Protein AF-F7SBB9-F1 (afdb_monomer_lite)

Foldseek 3Di:
DDPDDPDDDPVRVVVVVVVVVCVVLVVLVVVLVVLVVVCVVVVPVVCVVVSLVSCCVGPNVVVSDDDD

Secondary structure (DSSP, 8-state):
---S-TT--HHHHHHHHHHHHHHHHHHHHHHHHHHHHHHHHHT-GGGHHHHHHHHHTSTTGGGTSPP-

Radius of gyration: 17.41 Å; chains: 1; bounding box: 35×26×48 Å

pLDDT: mean 89.54, std 13.54, range [36.06, 98.44]

Sequence (68 aa):
MTIGWDGLNKAEAVTLAAIEAGAPRLTEARDIIVAFQNMIRRKCDADLVPWLDWAQNSLVTSFAVRAS

Structure (mmCIF, N/CA/C/O backbone):
data_AF-F7SBB9-F1
#
_entry.id   AF-F7SBB9-F1
#
loop_
_atom_site.group_PDB
_atom_site.id
_atom_site.type_symbol
_atom_site.label_atom_id
_atom_site.label_alt_id
_atom_site.label_comp_id
_atom_site.label_asym_id
_atom_site.label_entity_id
_atom_site.label_seq_id
_atom_site.pdbx_PDB_ins_code
_atom_site.Cartn_x
_atom_site.Cartn_y
_atom_site.Cartn_z
_atom_site.occupancy
_atom_site.B_iso_or_equiv
_atom_site.auth_seq_id
_atom_site.auth_comp_id
_atom_site.auth_asym_id
_atom_site.auth_atom_id
_atom_site.pdbx_PDB_model_num
ATOM 1 N N . MET A 1 1 ? 0.583 -11.185 21.576 1.00 36.06 1 MET A N 1
ATOM 2 C CA . MET A 1 1 ? 0.522 -10.515 22.891 1.00 36.06 1 MET A CA 1
ATOM 3 C C . MET A 1 1 ? -0.071 -9.130 22.651 1.00 36.06 1 MET A C 1
ATOM 5 O O . MET A 1 1 ? 0.638 -8.273 22.146 1.00 36.06 1 MET A O 1
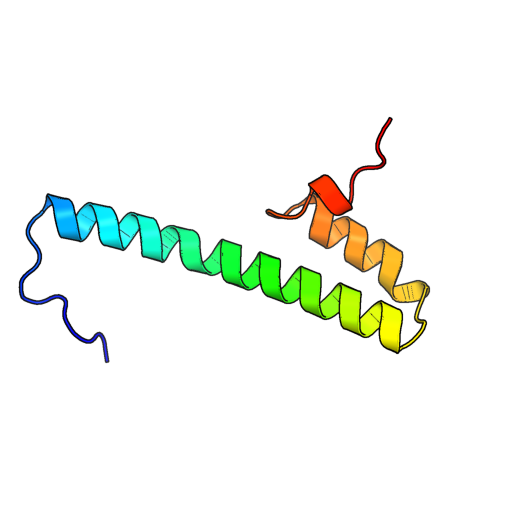ATOM 9 N N . THR A 1 2 ? -1.376 -8.935 22.854 1.00 52.31 2 THR A N 1
ATOM 10 C CA . THR A 1 2 ? -2.045 -7.633 22.665 1.00 52.31 2 THR A CA 1
ATOM 11 C C . THR A 1 2 ? -1.933 -6.837 23.961 1.00 52.31 2 THR A C 1
ATOM 13 O O . THR A 1 2 ? -2.624 -7.098 24.940 1.00 52.31 2 THR A O 1
ATOM 16 N N . ILE A 1 3 ? -0.979 -5.912 23.990 1.00 57.56 3 ILE A N 1
ATOM 17 C CA . ILE A 1 3 ? -0.689 -5.045 25.133 1.00 57.56 3 ILE A CA 1
ATOM 18 C C . ILE A 1 3 ? -1.811 -3.993 25.234 1.00 57.56 3 ILE A C 1
ATOM 20 O O . ILE A 1 3 ? -2.011 -3.245 24.285 1.00 57.56 3 ILE A O 1
ATOM 24 N N . GLY A 1 4 ? -2.524 -3.925 26.369 1.00 56.25 4 GLY A N 1
ATOM 25 C CA . GLY A 1 4 ? -3.158 -2.677 26.838 1.00 56.25 4 GLY A CA 1
ATOM 26 C C . GLY A 1 4 ? -4.655 -2.427 26.581 1.00 56.25 4 GLY A C 1
ATOM 27 O O . GLY A 1 4 ? -5.064 -1.276 26.645 1.00 56.25 4 GLY A O 1
ATOM 28 N N . TRP A 1 5 ? -5.479 -3.444 26.315 1.00 66.88 5 TRP A N 1
ATOM 29 C CA . TRP A 1 5 ? -6.897 -3.248 25.928 1.00 66.88 5 TRP A CA 1
ATOM 30 C C . TRP A 1 5 ? -7.924 -3.402 27.056 1.00 66.88 5 TRP A C 1
ATOM 32 O O . TRP A 1 5 ? -9.103 -3.131 26.858 1.00 66.88 5 TRP A O 1
ATOM 42 N N . ASP A 1 6 ? -7.474 -3.833 28.232 1.00 68.62 6 ASP A N 1
ATOM 43 C CA . ASP A 1 6 ? -8.295 -4.216 29.393 1.00 68.62 6 ASP A CA 1
ATOM 44 C C . ASP A 1 6 ? -9.176 -3.066 29.941 1.00 68.62 6 ASP A C 1
ATOM 46 O O . ASP A 1 6 ? -10.218 -3.295 30.543 1.00 68.62 6 ASP A O 1
ATOM 50 N N . GLY A 1 7 ? -8.823 -1.805 29.670 1.00 77.88 7 GLY A N 1
ATOM 51 C CA . GLY A 1 7 ? -9.505 -0.640 30.248 1.00 77.88 7 GLY A CA 1
ATOM 52 C C . GLY A 1 7 ? -10.341 0.215 29.295 1.00 77.88 7 GLY A C 1
ATOM 53 O O . GLY A 1 7 ? -10.815 1.263 29.728 1.00 77.88 7 GLY A O 1
ATOM 54 N N . LEU A 1 8 ? -10.492 -0.155 28.018 1.00 83.94 8 LEU A N 1
ATOM 55 C CA . LEU A 1 8 ? -11.121 0.748 27.047 1.00 83.94 8 LEU A CA 1
ATOM 56 C C . LEU A 1 8 ? -12.634 0.825 27.234 1.00 83.94 8 LEU A C 1
ATOM 58 O O . LEU A 1 8 ? -13.343 -0.185 27.224 1.00 83.94 8 LEU A O 1
ATOM 62 N N . ASN A 1 9 ? -13.153 2.048 27.309 1.00 89.62 9 ASN A N 1
ATOM 63 C CA . ASN A 1 9 ? -14.585 2.264 27.183 1.00 89.62 9 ASN A CA 1
ATOM 64 C C . ASN A 1 9 ? -15.036 2.028 25.728 1.00 89.62 9 ASN A C 1
ATOM 66 O O . ASN A 1 9 ? -14.236 1.965 24.792 1.00 89.62 9 ASN A O 1
ATOM 70 N N . LYS A 1 10 ? -16.351 1.916 25.514 1.00 86.94 10 LYS A N 1
ATOM 71 C CA . LYS A 1 10 ? -16.913 1.588 24.194 1.00 86.94 10 LYS A CA 1
ATOM 72 C C . LYS A 1 10 ? -16.457 2.546 23.083 1.00 86.94 10 LYS A C 1
ATOM 74 O O . LYS A 1 10 ? -16.214 2.092 21.969 1.00 86.94 10 LYS A O 1
ATOM 79 N N . ALA A 1 11 ? -16.355 3.846 23.360 1.00 92.69 11 ALA A N 1
ATOM 80 C CA . ALA A 1 11 ? -15.951 4.829 22.356 1.00 92.69 11 ALA A CA 1
ATOM 81 C C . ALA A 1 11 ? -14.466 4.683 21.988 1.00 92.69 11 ALA A C 1
ATOM 83 O O . ALA A 1 11 ? -14.105 4.759 20.813 1.00 92.69 11 ALA A O 1
ATOM 84 N N . GLU A 1 12 ? -13.615 4.411 22.975 1.00 90.81 12 GLU A N 1
ATOM 85 C CA . GLU A 1 12 ? -12.186 4.179 22.760 1.00 90.81 12 GLU A CA 1
ATOM 86 C C . GLU A 1 12 ? -11.941 2.876 21.995 1.00 90.81 12 GLU A C 1
ATOM 88 O O . GLU A 1 12 ? -11.185 2.873 21.027 1.00 90.81 12 GLU A O 1
ATOM 93 N N . ALA A 1 13 ? -12.644 1.796 22.352 1.00 89.88 13 ALA A N 1
ATOM 94 C CA . ALA A 1 13 ? -12.556 0.519 21.646 1.00 89.88 13 ALA A CA 1
ATOM 95 C C . ALA A 1 13 ? -12.966 0.648 20.167 1.00 89.88 13 ALA A C 1
ATOM 97 O O . ALA A 1 13 ? -12.293 0.116 19.287 1.00 89.88 13 ALA A O 1
ATOM 98 N N . VAL A 1 14 ? -14.034 1.403 19.873 1.00 91.50 14 VAL A N 1
ATOM 99 C CA . VAL A 1 14 ? -14.465 1.686 18.491 1.00 91.50 14 VAL A CA 1
ATOM 100 C C . VAL A 1 14 ? -13.428 2.522 17.740 1.00 91.50 14 VAL A C 1
ATOM 102 O O . VAL A 1 14 ? -13.130 2.237 16.581 1.00 91.50 14 VAL A O 1
ATOM 105 N N . THR A 1 15 ? -12.858 3.536 18.395 1.00 92.81 15 THR A N 1
ATOM 106 C CA . THR A 1 15 ? -11.825 4.392 17.796 1.00 92.81 15 THR A CA 1
ATOM 107 C C . THR A 1 15 ? -10.588 3.578 17.441 1.00 92.81 15 THR A C 1
ATOM 109 O O . THR A 1 15 ? -10.057 3.692 16.338 1.00 92.81 15 THR A O 1
ATOM 112 N N . LEU A 1 16 ? -10.146 2.715 18.352 1.00 89.94 16 LEU A N 1
ATOM 113 C CA . LEU A 1 16 ? -8.951 1.922 18.145 1.00 89.94 16 LEU A CA 1
ATOM 114 C C . LEU A 1 16 ? -9.167 0.828 17.090 1.00 89.94 16 LEU A C 1
ATOM 116 O O . LEU A 1 16 ? -8.311 0.662 16.226 1.00 89.94 16 LEU A O 1
ATOM 120 N N . ALA A 1 17 ? -10.346 0.196 17.050 1.00 90.06 17 ALA A N 1
ATOM 121 C CA . ALA A 1 17 ? -10.719 -0.714 15.965 1.00 90.06 17 ALA A CA 1
ATOM 122 C C . ALA A 1 17 ? -10.693 -0.025 14.586 1.00 90.06 17 ALA A C 1
ATOM 124 O O . ALA A 1 17 ? -10.256 -0.621 13.603 1.00 90.06 17 ALA A O 1
ATOM 125 N N . ALA A 1 18 ? -11.118 1.241 14.498 1.00 92.94 18 ALA A N 1
ATOM 126 C CA . ALA A 1 18 ? -11.039 2.006 13.254 1.00 92.94 18 ALA A CA 1
ATOM 127 C C . ALA A 1 18 ? -9.584 2.287 12.829 1.00 92.94 18 ALA A C 1
ATOM 129 O O . ALA A 1 18 ? -9.260 2.190 11.645 1.00 92.94 18 ALA A O 1
ATOM 130 N N . ILE A 1 19 ? -8.697 2.591 13.784 1.00 92.44 19 ILE A N 1
ATOM 131 C CA . ILE A 1 19 ? -7.260 2.782 13.528 1.00 92.44 19 ILE A CA 1
ATOM 132 C C . ILE A 1 19 ? -6.622 1.476 13.047 1.00 92.44 19 ILE A C 1
ATOM 134 O O . ILE A 1 19 ? -5.938 1.464 12.022 1.00 92.44 19 ILE A O 1
ATOM 138 N N . GLU A 1 20 ? -6.866 0.371 13.752 1.00 92.06 20 GLU A N 1
ATOM 139 C CA . GLU A 1 20 ? -6.330 -0.942 13.391 1.00 92.06 20 GLU A CA 1
ATOM 140 C C . GLU A 1 20 ? -6.823 -1.409 12.025 1.00 92.06 20 GLU A C 1
ATOM 142 O O . GLU A 1 20 ? -6.042 -1.952 11.249 1.00 92.06 20 GLU A O 1
ATOM 147 N N . ALA A 1 21 ? -8.084 -1.138 11.685 1.00 92.62 21 ALA A N 1
ATOM 148 C CA . ALA A 1 21 ? -8.618 -1.429 10.359 1.00 92.62 21 ALA A CA 1
ATOM 149 C C . ALA A 1 21 ? -7.936 -0.603 9.249 1.00 92.62 21 ALA A C 1
ATOM 151 O O . ALA A 1 21 ? -7.835 -1.059 8.108 1.00 92.62 21 ALA A O 1
ATOM 152 N N . GLY A 1 22 ? -7.455 0.605 9.562 1.00 93.00 22 GLY A N 1
ATOM 153 C CA . GLY A 1 22 ? -6.742 1.471 8.620 1.00 93.00 22 GLY A CA 1
ATOM 154 C C . GLY A 1 22 ? -5.259 1.125 8.446 1.00 93.00 22 GLY A C 1
ATOM 155 O O . GLY A 1 22 ? -4.715 1.289 7.350 1.00 93.00 22 GLY A O 1
ATOM 156 N N . ALA A 1 23 ? -4.604 0.622 9.497 1.00 95.94 23 ALA A N 1
ATOM 157 C CA . ALA A 1 23 ? -3.161 0.379 9.517 1.00 95.94 23 ALA A CA 1
ATOM 158 C C . ALA A 1 23 ? -2.646 -0.529 8.376 1.00 95.94 23 ALA A C 1
ATOM 160 O O . ALA A 1 23 ? -1.653 -0.150 7.750 1.00 95.94 23 ALA A O 1
ATOM 161 N N . PRO A 1 24 ? -3.302 -1.651 8.007 1.00 95.94 24 PRO A N 1
ATOM 162 C CA . PRO A 1 24 ? -2.860 -2.482 6.887 1.00 95.94 24 PRO A CA 1
ATOM 163 C C . PRO A 1 24 ? -2.755 -1.726 5.557 1.00 95.94 24 PRO A C 1
ATOM 165 O O . PRO A 1 24 ? -1.794 -1.924 4.819 1.00 95.94 24 PRO A O 1
ATOM 168 N N . ARG A 1 25 ? -3.690 -0.809 5.272 1.00 95.88 25 ARG A N 1
ATOM 169 C CA . ARG A 1 25 ? -3.677 -0.021 4.025 1.00 95.88 25 ARG A CA 1
ATOM 170 C C . ARG A 1 25 ? -2.532 0.994 4.009 1.00 95.88 25 ARG A C 1
ATOM 172 O O . ARG A 1 25 ? -1.976 1.278 2.952 1.00 95.88 25 ARG A O 1
ATOM 179 N N . LEU A 1 26 ? -2.154 1.525 5.175 1.00 97.06 26 LEU A N 1
ATOM 180 C CA . LEU A 1 26 ? -0.982 2.396 5.316 1.00 97.06 26 LEU A CA 1
ATOM 181 C C . LEU A 1 26 ? 0.331 1.617 5.163 1.00 97.06 26 LEU A C 1
ATOM 183 O O . LEU A 1 26 ? 1.267 2.123 4.543 1.00 97.06 26 LEU A O 1
ATOM 187 N N . THR A 1 27 ? 0.401 0.389 5.685 1.00 98.00 27 THR A N 1
ATOM 188 C CA . THR A 1 27 ? 1.548 -0.503 5.459 1.00 98.00 27 THR A CA 1
ATOM 189 C C . THR A 1 27 ? 1.701 -0.831 3.976 1.00 98.00 27 THR A C 1
ATOM 191 O O . THR A 1 27 ? 2.793 -0.669 3.441 1.00 98.00 27 THR A O 1
ATOM 194 N N . GLU A 1 28 ? 0.613 -1.182 3.286 1.00 97.75 28 GLU A N 1
ATOM 195 C CA . GLU A 1 28 ? 0.640 -1.416 1.837 1.00 97.75 28 GLU A CA 1
ATOM 196 C C . GLU A 1 28 ? 1.124 -0.174 1.073 1.00 97.75 28 GLU A C 1
ATOM 198 O O . GLU A 1 28 ? 2.025 -0.265 0.242 1.00 97.75 28 GLU A O 1
ATOM 203 N N . ALA A 1 29 ? 0.602 1.011 1.404 1.00 98.12 29 ALA A N 1
ATOM 204 C CA . ALA A 1 29 ? 1.051 2.262 0.794 1.00 98.12 29 ALA A CA 1
ATOM 205 C C . ALA A 1 29 ? 2.562 2.491 0.975 1.00 98.12 29 ALA A C 1
ATOM 207 O O . ALA A 1 29 ? 3.252 2.902 0.037 1.00 98.12 29 ALA A O 1
ATOM 208 N N . ARG A 1 30 ? 3.099 2.196 2.166 1.00 98.19 30 ARG A N 1
ATOM 209 C CA . ARG A 1 30 ? 4.542 2.260 2.431 1.00 98.19 30 ARG A CA 1
ATOM 210 C C . ARG A 1 30 ? 5.315 1.271 1.562 1.00 98.19 30 ARG A C 1
ATOM 212 O O . ARG A 1 30 ? 6.347 1.653 1.012 1.00 98.19 30 ARG A O 1
ATOM 219 N N . ASP A 1 31 ? 4.841 0.040 1.427 1.00 98.44 31 ASP A N 1
ATOM 220 C CA . ASP A 1 31 ? 5.523 -0.990 0.642 1.00 98.44 31 ASP A CA 1
ATOM 221 C C . ASP A 1 31 ? 5.562 -0.628 -0.853 1.00 98.44 31 ASP A C 1
ATOM 223 O O . ASP A 1 31 ? 6.607 -0.779 -1.491 1.00 98.44 31 ASP A O 1
ATOM 227 N N . ILE A 1 32 ? 4.490 -0.027 -1.385 1.00 98.19 32 ILE A N 1
ATOM 228 C CA . ILE A 1 32 ? 4.448 0.516 -2.755 1.00 98.19 32 ILE A CA 1
ATOM 229 C C . ILE A 1 32 ? 5.510 1.604 -2.947 1.00 98.19 32 ILE A C 1
ATOM 231 O O . ILE A 1 32 ? 6.245 1.600 -3.940 1.00 98.19 32 ILE A O 1
ATOM 235 N N . ILE A 1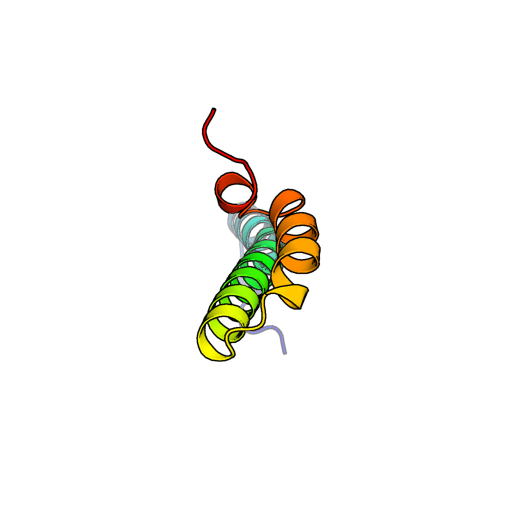 33 ? 5.634 2.530 -1.992 1.00 97.81 33 ILE A N 1
ATOM 236 C CA . ILE A 1 33 ? 6.633 3.609 -2.048 1.00 97.81 33 ILE A CA 1
ATOM 237 C C . ILE A 1 33 ? 8.057 3.041 -1.978 1.00 97.81 33 ILE A C 1
ATOM 239 O O . ILE A 1 33 ? 8.934 3.472 -2.727 1.00 97.81 33 ILE A O 1
ATOM 243 N N . VAL A 1 34 ? 8.304 2.057 -1.111 1.00 98.44 34 VAL A N 1
ATOM 244 C CA . VAL A 1 34 ? 9.615 1.396 -1.007 1.00 98.44 34 VAL A CA 1
ATOM 245 C C . VAL A 1 34 ? 9.962 0.666 -2.307 1.00 98.44 34 VAL A C 1
ATOM 247 O O . VAL A 1 34 ? 11.099 0.762 -2.776 1.00 98.44 34 VAL A O 1
ATOM 250 N N . ALA A 1 35 ? 8.998 -0.019 -2.928 1.00 97.94 35 ALA A N 1
ATOM 251 C CA . ALA A 1 35 ? 9.192 -0.668 -4.222 1.00 97.94 35 ALA A CA 1
ATOM 252 C C . ALA A 1 35 ? 9.582 0.343 -5.313 1.0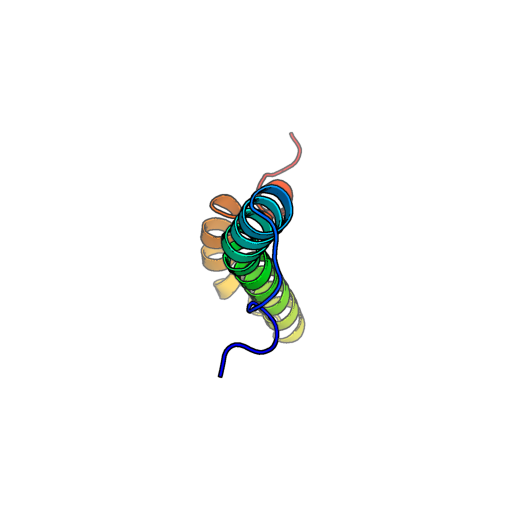0 97.94 35 ALA A C 1
ATOM 254 O O . ALA A 1 35 ? 10.550 0.104 -6.039 1.00 97.94 35 ALA A O 1
ATOM 255 N N . PHE A 1 36 ? 8.922 1.508 -5.359 1.00 97.12 36 PHE A N 1
ATOM 256 C CA . PHE A 1 36 ? 9.286 2.601 -6.268 1.00 97.12 36 PHE A CA 1
ATOM 257 C C . PHE A 1 36 ? 10.728 3.070 -6.052 1.00 97.12 36 PHE A C 1
ATOM 259 O O . PHE A 1 36 ? 11.526 3.138 -6.985 1.00 97.12 36 PHE A O 1
ATOM 266 N N . GLN A 1 37 ? 11.093 3.367 -4.801 1.00 97.50 37 GLN A N 1
ATOM 267 C CA . GLN A 1 37 ? 12.432 3.849 -4.454 1.00 97.50 37 GLN A CA 1
ATOM 268 C C . GLN A 1 37 ? 13.518 2.834 -4.836 1.00 97.50 37 GLN A C 1
ATOM 270 O O . GLN A 1 37 ? 14.571 3.207 -5.363 1.00 97.50 37 GLN A O 1
ATOM 275 N N . ASN A 1 38 ? 13.253 1.544 -4.620 1.00 98.00 38 ASN A N 1
ATOM 276 C CA . ASN A 1 38 ? 14.151 0.465 -5.016 1.00 98.00 38 ASN A CA 1
ATOM 277 C C . ASN A 1 38 ? 14.274 0.348 -6.540 1.00 98.00 38 ASN A C 1
ATOM 279 O O . ASN A 1 38 ? 15.389 0.203 -7.042 1.00 98.00 38 ASN A O 1
ATOM 283 N N . MET A 1 39 ? 13.167 0.453 -7.280 1.00 97.56 39 MET A N 1
ATOM 284 C CA . MET A 1 39 ? 13.168 0.478 -8.745 1.00 97.56 39 MET A CA 1
ATOM 285 C C . MET A 1 39 ? 14.060 1.604 -9.284 1.00 97.56 39 MET A C 1
ATOM 287 O O . MET A 1 39 ? 14.951 1.338 -10.094 1.00 97.56 39 MET A O 1
ATOM 291 N N . ILE A 1 40 ? 13.894 2.833 -8.777 1.00 96.44 40 ILE A N 1
ATOM 292 C CA . ILE A 1 40 ? 14.705 3.996 -9.174 1.00 96.44 40 ILE A CA 1
ATOM 293 C C . ILE A 1 40 ? 16.189 3.762 -8.877 1.00 96.44 40 ILE A C 1
ATOM 295 O O . ILE A 1 40 ? 17.040 3.993 -9.736 1.00 96.44 40 ILE A O 1
ATOM 299 N N . ARG A 1 41 ? 16.523 3.248 -7.685 1.00 98.00 41 ARG A N 1
ATOM 300 C CA . ARG A 1 41 ? 17.915 2.946 -7.314 1.00 98.00 41 ARG A CA 1
ATOM 301 C C . ARG A 1 41 ? 18.544 1.882 -8.221 1.00 98.00 41 ARG A C 1
ATOM 303 O O . ARG A 1 41 ? 19.734 1.973 -8.512 1.00 98.00 41 ARG A O 1
ATOM 310 N N . ARG A 1 42 ? 17.763 0.894 -8.668 1.00 97.69 42 ARG A N 1
ATOM 311 C CA . ARG A 1 42 ? 18.211 -0.165 -9.588 1.00 97.69 42 ARG A CA 1
ATOM 312 C C . ARG A 1 42 ? 18.221 0.256 -11.058 1.00 97.69 42 ARG A C 1
ATOM 314 O O . ARG A 1 42 ? 18.843 -0.440 -11.851 1.00 97.69 42 ARG A O 1
ATOM 321 N N . LYS A 1 43 ? 17.565 1.367 -11.415 1.00 96.31 43 LYS A N 1
ATOM 322 C CA . LYS A 1 43 ? 17.325 1.793 -12.808 1.00 96.31 43 LYS A CA 1
ATOM 323 C C . LYS A 1 43 ? 16.613 0.706 -13.630 1.00 96.31 43 LYS A C 1
ATOM 325 O O . LYS A 1 43 ? 17.020 0.395 -14.746 1.00 96.31 43 LYS A O 1
ATOM 330 N N . CYS A 1 44 ? 15.602 0.071 -13.034 1.00 95.31 44 CYS A N 1
ATOM 331 C CA . CYS A 1 44 ? 14.879 -1.043 -13.648 1.00 95.31 44 CYS A CA 1
ATOM 332 C C . CYS A 1 44 ? 13.548 -0.573 -14.247 1.00 95.31 44 CYS A C 1
ATOM 334 O O . CYS A 1 44 ? 12.512 -0.635 -13.591 1.00 95.31 44 CYS A O 1
ATOM 336 N N . ASP A 1 45 ? 13.563 -0.123 -15.499 1.00 93.38 45 ASP A N 1
ATOM 337 C CA . ASP A 1 45 ? 12.357 0.396 -16.165 1.00 93.38 45 ASP A CA 1
ATOM 338 C C . ASP A 1 45 ? 11.272 -0.677 -16.363 1.00 93.38 45 ASP A C 1
ATOM 340 O O . ASP A 1 45 ? 10.085 -0.363 -16.431 1.00 93.38 45 ASP A O 1
ATOM 344 N N . ALA A 1 46 ? 11.662 -1.956 -16.405 1.00 96.56 46 ALA A N 1
ATOM 345 C CA . ALA A 1 46 ? 10.734 -3.080 -16.524 1.00 96.56 46 ALA A CA 1
ATOM 346 C C . ALA A 1 46 ? 9.774 -3.201 -15.325 1.00 96.56 46 ALA A C 1
ATOM 348 O O . ALA A 1 46 ? 8.669 -3.718 -15.482 1.00 96.56 46 ALA A O 1
ATOM 349 N N . ASP A 1 47 ? 10.161 -2.691 -14.151 1.00 96.44 47 ASP A N 1
ATOM 350 C CA . ASP A 1 47 ? 9.325 -2.721 -12.947 1.00 96.44 47 ASP A CA 1
ATOM 351 C C . ASP A 1 47 ? 8.257 -1.608 -12.952 1.00 96.44 47 ASP A C 1
ATOM 353 O O . ASP A 1 47 ? 7.333 -1.647 -12.139 1.00 96.44 47 ASP A O 1
ATOM 357 N N . LEU A 1 48 ? 8.346 -0.624 -13.862 1.00 95.38 48 LEU A N 1
ATOM 358 C CA . LEU A 1 48 ? 7.492 0.568 -13.834 1.00 95.38 48 LEU A CA 1
ATOM 359 C C . LEU A 1 48 ? 6.023 0.249 -14.112 1.00 95.38 48 LEU A C 1
ATOM 361 O O . LEU A 1 48 ? 5.154 0.744 -13.401 1.00 95.38 48 LEU A O 1
ATOM 365 N N . VAL A 1 49 ? 5.733 -0.567 -15.128 1.00 95.81 49 VAL A N 1
ATOM 366 C CA . VAL A 1 49 ? 4.345 -0.933 -15.467 1.00 95.81 49 VAL A CA 1
ATOM 367 C C . VAL A 1 49 ? 3.695 -1.741 -14.332 1.00 95.81 49 VAL A C 1
ATOM 369 O O . VAL A 1 49 ? 2.652 -1.305 -13.846 1.00 95.81 49 VAL A O 1
ATOM 372 N N . PRO A 1 50 ? 4.321 -2.818 -13.809 1.00 95.69 50 PRO A N 1
ATOM 373 C CA . PRO A 1 50 ? 3.810 -3.509 -12.623 1.00 95.69 50 PRO A CA 1
ATOM 374 C C . PRO A 1 50 ? 3.619 -2.593 -11.409 1.00 95.69 50 PRO A C 1
ATOM 376 O O . PRO A 1 50 ? 2.660 -2.747 -10.652 1.00 95.69 50 PRO A O 1
ATOM 379 N N . TRP A 1 51 ? 4.524 -1.629 -11.210 1.00 97.38 51 TRP A N 1
ATOM 380 C CA . TRP A 1 51 ? 4.411 -0.675 -10.114 1.00 97.38 51 TRP A CA 1
ATOM 381 C C . TRP A 1 51 ? 3.211 0.270 -10.278 1.00 97.38 51 TRP A C 1
ATOM 383 O O . TRP A 1 51 ? 2.502 0.517 -9.303 1.00 97.38 51 TRP A O 1
ATOM 393 N N . LEU A 1 52 ? 2.955 0.771 -11.493 1.00 96.56 52 LEU A N 1
ATOM 394 C CA . LEU A 1 52 ? 1.813 1.641 -11.789 1.00 96.56 52 LEU A CA 1
ATOM 395 C C . LEU A 1 52 ? 0.475 0.931 -11.549 1.00 96.56 52 LEU A C 1
ATOM 397 O O . LEU A 1 52 ? -0.401 1.515 -10.911 1.00 96.56 52 LEU A O 1
ATOM 401 N N . ASP A 1 53 ? 0.340 -0.324 -11.986 1.00 96.38 53 ASP A N 1
ATOM 402 C CA . ASP A 1 53 ? -0.878 -1.121 -11.779 1.00 96.38 53 ASP A CA 1
ATOM 403 C C . ASP A 1 53 ? -1.175 -1.323 -10.285 1.00 96.38 53 ASP A C 1
ATOM 405 O O . ASP A 1 53 ? -2.319 -1.199 -9.833 1.00 96.38 53 ASP A O 1
ATOM 409 N N . TRP A 1 54 ? -0.135 -1.587 -9.490 1.00 96.62 54 TRP A N 1
ATOM 410 C CA . TRP A 1 54 ? -0.279 -1.736 -8.044 1.00 96.62 54 TRP A CA 1
ATOM 411 C C . TRP A 1 54 ? -0.623 -0.401 -7.368 1.00 96.62 54 TRP A C 1
ATOM 413 O O . TRP A 1 54 ? -1.568 -0.322 -6.580 1.00 96.62 54 TRP A O 1
ATOM 423 N N . ALA A 1 55 ? 0.084 0.675 -7.725 1.00 97.06 55 ALA A N 1
ATOM 424 C CA . ALA A 1 55 ? -0.140 2.004 -7.168 1.00 97.06 55 ALA A CA 1
ATOM 425 C C . ALA A 1 55 ? -1.543 2.551 -7.492 1.00 97.06 55 ALA A C 1
ATOM 427 O O . ALA A 1 55 ? -2.169 3.150 -6.614 1.00 97.06 55 ALA A O 1
ATOM 428 N N . GLN A 1 56 ? -2.072 2.301 -8.696 1.00 96.44 56 GLN A N 1
ATOM 429 C CA . GLN A 1 56 ? -3.407 2.738 -9.124 1.00 96.44 56 GLN A CA 1
ATOM 430 C C . GLN A 1 56 ? -4.539 2.176 -8.248 1.00 96.44 56 GLN A C 1
ATOM 432 O O . GLN A 1 56 ? -5.559 2.831 -8.058 1.00 96.44 56 GLN A O 1
ATOM 437 N N . ASN A 1 57 ? -4.354 0.992 -7.666 1.00 95.25 57 ASN A N 1
ATOM 438 C CA . ASN A 1 57 ? -5.366 0.326 -6.842 1.00 95.25 57 ASN A CA 1
ATOM 439 C C . ASN A 1 57 ? -5.169 0.556 -5.330 1.00 95.25 57 ASN A C 1
ATOM 441 O O . ASN A 1 57 ? -5.721 -0.173 -4.507 1.00 95.25 57 ASN A O 1
ATOM 445 N 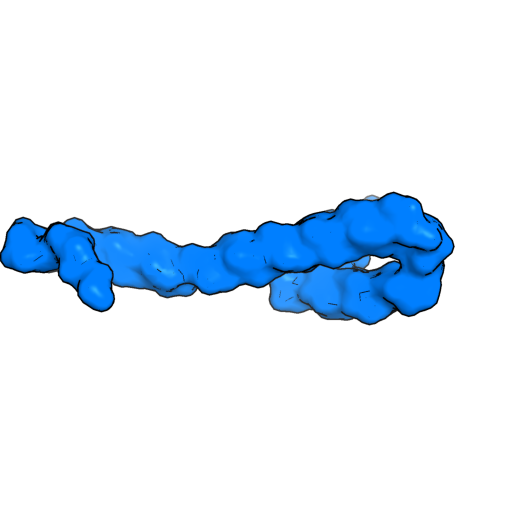N . SER A 1 58 ? -4.390 1.573 -4.949 1.00 95.31 58 SER A N 1
ATOM 446 C CA . SER A 1 58 ? -3.950 1.800 -3.567 1.00 95.31 58 SER A CA 1
ATOM 447 C C . SER A 1 58 ? -4.193 3.235 -3.075 1.00 95.31 58 SER A C 1
ATOM 449 O O . SER A 1 58 ? -4.644 4.111 -3.815 1.00 95.31 58 SER A O 1
ATOM 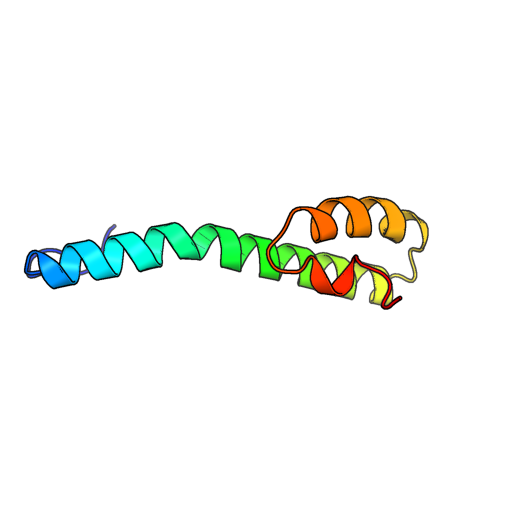451 N N . LEU A 1 59 ? -3.816 3.512 -1.820 1.00 96.00 59 LEU A N 1
ATOM 452 C CA . LEU A 1 59 ? -3.837 4.868 -1.252 1.00 96.00 59 LEU A CA 1
ATOM 453 C C . LEU A 1 59 ? -2.891 5.852 -1.964 1.00 96.00 59 LEU A C 1
ATOM 455 O O . LEU A 1 59 ? -3.019 7.058 -1.769 1.00 96.00 59 LEU A O 1
ATOM 459 N N . VAL A 1 60 ? -1.955 5.365 -2.784 1.00 96.25 60 VAL A N 1
ATOM 460 C CA . VAL A 1 60 ? -1.009 6.194 -3.547 1.00 96.25 60 VAL A CA 1
ATOM 461 C C . VAL A 1 60 ? -1.400 6.331 -5.024 1.00 96.25 60 VAL A C 1
ATOM 463 O O . VAL A 1 60 ? -0.566 6.678 -5.857 1.00 96.25 60 VAL A O 1
ATOM 466 N N . THR A 1 61 ? -2.679 6.132 -5.368 1.00 96.56 61 THR A N 1
ATOM 467 C CA . THR A 1 61 ? -3.165 6.242 -6.758 1.00 96.56 61 THR A CA 1
ATOM 468 C C . THR A 1 61 ? -2.851 7.583 -7.425 1.00 96.56 61 THR A C 1
ATOM 470 O O . THR A 1 61 ? -2.679 7.624 -8.641 1.00 96.56 61 THR A O 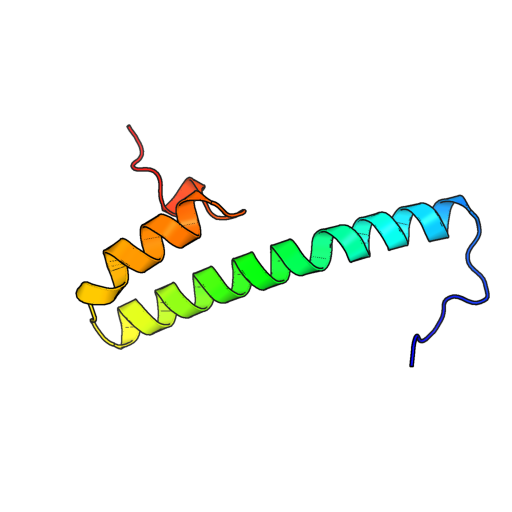1
ATOM 473 N N . SER A 1 62 ? -2.737 8.679 -6.668 1.00 93.12 62 SER A N 1
ATOM 474 C CA . SER A 1 62 ? -2.386 9.999 -7.208 1.00 93.12 62 SER A CA 1
ATOM 475 C C . SER A 1 62 ? -1.010 10.033 -7.880 1.00 93.12 62 SER A C 1
ATOM 477 O O . SER A 1 62 ? -0.755 10.921 -8.683 1.00 93.12 62 SER A O 1
ATOM 479 N N . PHE A 1 63 ? -0.128 9.082 -7.561 1.00 91.12 63 PHE A N 1
ATOM 480 C CA . PHE A 1 63 ? 1.190 8.941 -8.184 1.00 91.12 63 PHE A CA 1
ATOM 481 C C . PHE A 1 63 ? 1.172 8.068 -9.447 1.00 91.12 63 PHE A C 1
ATOM 483 O O . PHE A 1 63 ? 2.122 8.109 -10.223 1.00 91.12 63 PHE A O 1
ATOM 490 N N . ALA A 1 64 ? 0.107 7.289 -9.656 1.00 90.81 64 ALA A N 1
ATOM 491 C CA . ALA A 1 64 ? -0.067 6.422 -10.822 1.00 90.81 64 ALA A CA 1
ATOM 492 C C . ALA A 1 64 ? -0.895 7.077 -11.939 1.00 90.81 64 ALA A C 1
ATOM 494 O O . ALA A 1 64 ? -0.843 6.655 -13.092 1.00 90.81 64 ALA A O 1
ATOM 495 N N . VAL A 1 65 ? -1.667 8.115 -11.610 1.00 82.75 65 VAL A N 1
ATOM 496 C CA . VAL A 1 65 ? -2.478 8.853 -12.580 1.00 82.75 65 VAL A CA 1
ATOM 497 C C . VAL A 1 65 ? -1.653 9.993 -13.166 1.00 82.75 65 VAL A C 1
ATOM 499 O O . VAL A 1 65 ? -1.086 10.811 -12.444 1.00 82.75 65 VAL A O 1
ATOM 502 N N . ARG A 1 66 ? -1.600 10.074 -14.497 1.00 66.00 66 ARG A N 1
ATOM 503 C CA . ARG A 1 66 ? -1.002 11.222 -15.180 1.00 66.00 66 ARG A CA 1
ATOM 504 C C . ARG A 1 66 ? -1.877 12.447 -14.919 1.00 66.00 66 ARG A C 1
ATOM 506 O O . ARG A 1 66 ? -3.062 12.406 -15.237 1.00 66.00 66 ARG A O 1
ATOM 513 N N . ALA A 1 67 ? -1.307 13.514 -14.359 1.00 57.75 67 ALA A N 1
ATOM 514 C CA . ALA A 1 67 ? -1.985 14.807 -14.310 1.00 57.75 67 ALA A CA 1
ATOM 515 C C . ALA A 1 67 ? -2.371 15.195 -15.748 1.00 57.75 67 ALA A C 1
ATOM 517 O O . ALA A 1 67 ? -1.503 15.274 -16.621 1.00 57.75 67 ALA A O 1
ATOM 518 N N . SER A 1 68 ? -3.677 15.299 -15.994 1.00 55.53 68 SER A N 1
ATOM 519 C CA . SER A 1 68 ? -4.273 15.716 -17.266 1.00 55.53 68 SER A CA 1
ATOM 520 C C . SER A 1 68 ? -4.087 17.204 -17.501 1.00 55.53 68 SER A C 1
ATOM 522 O O . SER A 1 68 ? -4.340 17.949 -16.526 1.00 55.53 68 SER A O 1
#